Protein AF-A0A094AY75-F1 (afdb_monomer_lite)

Radius of gyration: 15.73 Å; chains: 1; bounding box: 41×26×45 Å

Foldseek 3Di:
DVVVLVVQLPDPPDQQQDADPQQAGPLLVCLLVLVLVSNLSQLVDPNHQQQGAGNQQDGSLLSNLLNLSLSSNVSSLVDPNDQQCGAGPQRDGSLLNNLLNLSLNSNVSSLPDPNDDQQDAGNVRDGSLNSNVVNVNVSSNVVSVVSVVVPD

Sequence (152 aa):
HEAVVKLLVERDDVASDSKDHDGRTPLSWATASGHEAVVKLLVERDDVVADSKCVFSRTPLSWAASGGHEAVVKLLVERDDVAADSKGVFGRKPLSRAAEEGHEAVVKLLVERDDVVADSKDDDGRTPLLWATASGHEAVVKLLVERDGQTL

Structure (mmCIF, N/CA/C/O backbone):
data_AF-A0A094AY75-F1
#
_entry.id   AF-A0A094AY75-F1
#
loop_
_atom_site.group_PDB
_atom_site.id
_atom_site.type_symbol
_atom_site.label_atom_id
_atom_site.label_alt_id
_atom_site.label_comp_id
_atom_site.label_asym_id
_atom_site.label_entity_id
_atom_site.label_seq_id
_atom_site.pdbx_PDB_ins_code
_atom_site.Cartn_x
_atom_site.Cartn_y
_atom_site.Cartn_z
_atom_site.occupancy
_atom_site.B_iso_or_equiv
_atom_site.auth_seq_id
_atom_site.auth_comp_id
_atom_site.auth_asym_id
_atom_site.auth_atom_id
_atom_site.pdbx_PDB_model_num
ATOM 1 N N . HIS A 1 1 ? 17.080 7.636 -11.922 1.00 59.56 1 HIS A N 1
ATOM 2 C CA . HIS A 1 1 ? 16.960 8.707 -12.934 1.00 59.56 1 HIS A CA 1
ATOM 3 C C . HIS A 1 1 ? 15.686 8.452 -13.731 1.00 59.56 1 HIS A C 1
ATOM 5 O O . HIS A 1 1 ? 15.645 7.491 -14.487 1.00 59.56 1 HIS A O 1
ATOM 11 N N . GLU A 1 2 ? 14.640 9.249 -13.517 1.00 69.94 2 GLU A N 1
ATOM 12 C CA . GLU A 1 2 ? 13.285 9.032 -14.063 1.00 69.94 2 GLU A CA 1
ATOM 13 C C . GLU A 1 2 ? 13.256 8.859 -15.592 1.00 69.94 2 GLU A C 1
ATOM 15 O O . GLU A 1 2 ? 12.635 7.932 -16.100 1.00 69.94 2 GLU A O 1
ATOM 20 N N . ALA A 1 3 ? 14.035 9.670 -16.317 1.00 73.62 3 ALA A N 1
ATOM 21 C CA . ALA A 1 3 ? 14.138 9.604 -17.776 1.00 73.62 3 ALA A CA 1
ATOM 22 C C . ALA A 1 3 ? 14.609 8.236 -18.309 1.00 73.62 3 ALA A C 1
ATOM 24 O O . ALA A 1 3 ? 14.148 7.794 -19.355 1.00 73.62 3 ALA A O 1
ATOM 25 N N . VAL A 1 4 ? 15.501 7.549 -17.586 1.00 72.75 4 VAL A N 1
ATOM 26 C CA . VAL A 1 4 ? 15.990 6.218 -17.985 1.00 72.75 4 VAL A CA 1
ATOM 27 C C . VAL A 1 4 ? 14.920 5.160 -17.738 1.00 72.75 4 VAL A C 1
ATOM 29 O O . VAL A 1 4 ? 14.741 4.268 -18.558 1.00 72.75 4 VAL A O 1
ATOM 32 N N . VAL A 1 5 ? 14.182 5.277 -16.630 1.00 72.50 5 VAL A N 1
ATOM 33 C CA . VAL A 1 5 ? 13.103 4.339 -16.301 1.00 72.50 5 VAL A CA 1
ATOM 34 C C . VAL A 1 5 ? 11.965 4.465 -17.306 1.00 72.50 5 VAL A C 1
ATOM 36 O O . VAL A 1 5 ? 11.503 3.449 -17.805 1.00 72.50 5 VAL A O 1
ATOM 39 N N . LYS A 1 6 ? 11.583 5.689 -17.685 1.00 71.44 6 LYS A N 1
ATOM 40 C CA . LYS A 1 6 ? 10.573 5.917 -18.724 1.00 71.44 6 LYS A CA 1
ATOM 41 C C . LYS A 1 6 ? 10.954 5.253 -20.053 1.00 71.44 6 LYS A C 1
ATOM 43 O O . LYS A 1 6 ? 10.160 4.511 -20.613 1.00 71.44 6 LYS A O 1
ATOM 48 N N . LEU A 1 7 ? 12.203 5.431 -20.487 1.00 70.75 7 LEU A N 1
ATOM 49 C CA . LEU A 1 7 ? 12.715 4.855 -21.737 1.00 70.75 7 LEU A CA 1
ATOM 50 C C . LEU A 1 7 ? 12.748 3.314 -21.710 1.00 70.75 7 LEU A C 1
ATOM 52 O O . LEU A 1 7 ? 12.563 2.676 -22.741 1.00 70.75 7 LEU A O 1
ATOM 56 N N . LEU A 1 8 ? 12.980 2.706 -20.542 1.00 70.94 8 LEU A N 1
ATOM 57 C CA . LEU A 1 8 ? 12.989 1.248 -20.383 1.00 70.94 8 LEU A CA 1
ATOM 58 C C . LEU A 1 8 ? 11.582 0.652 -20.247 1.00 70.94 8 LEU A C 1
ATOM 60 O O . LEU A 1 8 ? 11.335 -0.418 -20.789 1.00 70.94 8 LEU A O 1
ATOM 64 N N . VAL A 1 9 ? 10.672 1.329 -19.541 1.00 70.38 9 VAL A N 1
ATOM 65 C CA . VAL A 1 9 ? 9.302 0.846 -19.288 1.00 70.38 9 VAL A CA 1
ATOM 66 C C . VAL A 1 9 ? 8.412 0.957 -20.532 1.00 70.38 9 VAL A C 1
ATOM 68 O O . VAL A 1 9 ? 7.481 0.172 -20.680 1.00 70.38 9 VAL A O 1
ATOM 71 N N . GLU A 1 10 ? 8.721 1.864 -21.461 1.00 72.31 10 GLU A N 1
ATOM 72 C CA . GLU A 1 10 ? 8.027 1.989 -22.755 1.00 72.31 10 GLU A CA 1
ATOM 73 C C . GLU A 1 10 ? 8.405 0.892 -23.771 1.00 72.31 10 GLU A C 1
ATOM 75 O O . GLU A 1 10 ? 7.859 0.860 -24.872 1.00 72.31 10 GLU A O 1
ATOM 80 N N . ARG A 1 11 ? 9.339 -0.009 -23.441 1.00 75.19 11 ARG A N 1
ATOM 81 C CA . ARG A 1 11 ? 9.683 -1.133 -24.316 1.00 75.19 11 ARG A CA 1
ATOM 82 C C . ARG A 1 11 ? 8.881 -2.381 -23.946 1.00 75.19 11 ARG A C 1
ATOM 84 O O . ARG A 1 11 ? 8.873 -2.808 -22.791 1.00 75.19 11 ARG A O 1
ATOM 91 N N . ASP A 1 12 ? 8.288 -3.020 -24.948 1.00 68.00 12 ASP A N 1
ATOM 92 C CA . ASP A 1 12 ? 7.521 -4.262 -24.767 1.00 68.00 12 ASP A CA 1
ATOM 93 C C . ASP A 1 12 ? 8.409 -5.490 -24.489 1.00 68.00 12 ASP A C 1
ATOM 95 O O . ASP A 1 12 ? 7.920 -6.517 -24.027 1.00 68.00 12 ASP A O 1
ATOM 99 N N . ASP A 1 13 ? 9.721 -5.407 -24.745 1.00 73.94 13 ASP A N 1
ATOM 100 C CA . ASP A 1 13 ? 10.670 -6.509 -24.529 1.00 73.94 13 ASP A CA 1
ATOM 101 C C . ASP A 1 13 ? 11.238 -6.580 -23.100 1.00 73.94 13 ASP A C 1
ATOM 103 O O . ASP A 1 13 ? 12.009 -7.488 -22.781 1.00 73.94 13 ASP A O 1
ATOM 107 N N . VAL A 1 14 ? 10.863 -5.641 -22.226 1.00 76.25 14 VAL A N 1
ATOM 108 C CA . VAL A 1 14 ? 11.328 -5.585 -20.837 1.00 76.25 14 VAL A CA 1
ATOM 109 C C . VAL A 1 14 ? 10.311 -6.247 -19.913 1.00 76.25 14 VAL A C 1
ATOM 111 O O . VAL A 1 14 ? 9.165 -5.818 -19.828 1.00 76.25 14 VAL A O 1
ATOM 114 N N . ALA A 1 15 ? 10.757 -7.255 -19.158 1.00 78.69 15 ALA A N 1
ATOM 115 C CA . ALA A 1 15 ? 9.964 -7.874 -18.098 1.00 78.69 15 ALA A CA 1
ATOM 116 C C . ALA A 1 15 ? 9.842 -6.928 -16.887 1.00 78.69 15 ALA A C 1
ATOM 118 O O . ALA A 1 15 ? 10.693 -6.936 -15.987 1.00 78.69 15 ALA A O 1
ATOM 119 N N . SER A 1 16 ? 8.786 -6.112 -16.859 1.00 82.19 16 SER A N 1
ATOM 120 C CA . SER A 1 16 ? 8.553 -5.060 -15.854 1.00 82.19 16 SER A CA 1
ATOM 121 C C . SER A 1 16 ? 8.156 -5.562 -14.468 1.00 82.19 16 SER A C 1
ATOM 123 O O . SER A 1 16 ? 8.168 -4.769 -13.529 1.00 82.19 16 SER A O 1
ATOM 125 N N . ASP A 1 17 ? 7.876 -6.859 -14.310 1.00 87.19 17 ASP A N 1
ATOM 126 C CA . ASP A 1 17 ? 7.576 -7.480 -13.009 1.00 87.19 17 ASP A CA 1
ATOM 127 C C . ASP A 1 17 ? 8.708 -8.379 -12.474 1.00 87.19 17 ASP A C 1
ATOM 129 O O . ASP A 1 17 ? 8.529 -9.184 -11.557 1.00 87.19 17 ASP A O 1
ATOM 133 N N . SER A 1 18 ? 9.913 -8.240 -13.035 1.00 89.56 18 SER A N 1
ATOM 134 C CA . SER A 1 18 ? 11.096 -8.966 -12.562 1.00 89.56 18 SER A CA 1
ATOM 135 C C . SER A 1 18 ? 11.372 -8.677 -11.085 1.00 89.56 18 SER A C 1
ATOM 137 O O . SER A 1 18 ? 11.368 -7.526 -10.652 1.00 89.56 18 SER A O 1
ATOM 139 N N . LYS A 1 19 ? 11.657 -9.722 -10.307 1.00 93.00 19 LYS A N 1
ATOM 140 C CA . LYS A 1 19 ? 11.918 -9.605 -8.870 1.00 93.00 19 LYS A CA 1
ATOM 141 C C . LYS A 1 19 ? 13.410 -9.572 -8.566 1.00 93.00 19 LYS A C 1
ATOM 143 O O . LYS A 1 19 ? 14.178 -10.336 -9.147 1.00 93.00 19 LYS A O 1
ATOM 148 N N . ASP A 1 20 ? 13.807 -8.720 -7.625 1.00 92.38 20 ASP A N 1
ATOM 149 C CA . ASP A 1 20 ? 15.135 -8.792 -7.013 1.00 92.38 20 ASP A CA 1
ATOM 150 C C . ASP A 1 20 ? 15.235 -9.936 -5.979 1.00 92.38 20 ASP A C 1
ATOM 152 O O . ASP A 1 20 ? 14.305 -10.726 -5.794 1.00 92.38 20 ASP A O 1
ATOM 156 N N . HIS A 1 21 ? 16.381 -10.044 -5.299 1.00 93.19 21 HIS A N 1
ATOM 157 C CA . HIS A 1 21 ? 16.632 -11.082 -4.289 1.00 93.19 21 HIS A CA 1
ATOM 158 C C . HIS A 1 21 ? 15.705 -10.994 -3.064 1.00 93.19 21 HIS A C 1
ATOM 160 O O . HIS A 1 21 ? 15.487 -12.002 -2.397 1.00 93.19 21 HIS A O 1
ATOM 166 N N . ASP A 1 22 ? 15.135 -9.817 -2.798 1.00 92.56 22 ASP A N 1
ATOM 167 C CA . ASP A 1 22 ? 14.142 -9.587 -1.748 1.00 92.56 22 ASP A CA 1
ATOM 168 C C . ASP A 1 22 ? 12.708 -9.806 -2.262 1.00 92.56 22 ASP A C 1
ATOM 170 O O . ASP A 1 22 ? 11.733 -9.564 -1.543 1.00 92.56 22 ASP A O 1
ATOM 174 N N . GLY A 1 23 ? 12.537 -10.239 -3.511 1.00 93.56 23 GLY A N 1
ATOM 175 C CA . GLY A 1 23 ? 11.228 -10.401 -4.128 1.00 93.56 23 GLY A CA 1
ATOM 176 C C . GLY A 1 23 ? 10.551 -9.077 -4.493 1.00 93.56 23 GLY A C 1
ATOM 177 O O . GLY A 1 23 ? 9.342 -9.078 -4.724 1.00 93.56 23 GLY A O 1
ATOM 178 N N . ARG A 1 24 ? 11.271 -7.946 -4.501 1.00 94.44 24 ARG A N 1
ATOM 179 C CA . ARG A 1 24 ? 10.709 -6.633 -4.846 1.00 94.44 24 ARG A CA 1
ATOM 180 C C . ARG A 1 24 ? 10.692 -6.449 -6.355 1.00 94.44 24 ARG A C 1
ATOM 182 O O . ARG A 1 24 ? 11.655 -6.776 -7.043 1.00 94.44 24 ARG A O 1
ATOM 189 N N . THR A 1 25 ? 9.604 -5.874 -6.842 1.00 95.00 25 THR A N 1
ATOM 190 C CA . THR A 1 25 ? 9.409 -5.522 -8.252 1.00 95.00 25 THR A CA 1
ATOM 191 C C . THR A 1 25 ? 9.825 -4.068 -8.511 1.00 95.00 25 THR A C 1
ATOM 193 O O . THR A 1 25 ? 9.929 -3.283 -7.558 1.00 95.00 25 THR A O 1
ATOM 196 N N . PRO A 1 26 ? 10.014 -3.645 -9.775 1.00 94.31 26 PRO A N 1
ATOM 197 C CA . PRO A 1 26 ? 10.177 -2.235 -10.123 1.00 94.31 26 PRO A CA 1
ATOM 198 C C . PRO A 1 26 ? 9.071 -1.349 -9.537 1.00 94.31 26 PRO A C 1
ATOM 200 O O . PRO A 1 26 ? 9.366 -0.278 -9.006 1.00 94.31 26 PRO A O 1
ATOM 203 N N . LEU A 1 27 ? 7.821 -1.829 -9.530 1.00 95.81 27 LEU A N 1
ATOM 204 C CA . LEU A 1 27 ? 6.700 -1.127 -8.904 1.00 95.81 27 LEU A CA 1
ATOM 205 C C . LEU A 1 27 ? 6.883 -0.994 -7.384 1.00 95.81 27 LEU A C 1
ATOM 207 O O . LEU A 1 27 ? 6.661 0.080 -6.830 1.00 95.81 27 LEU A O 1
ATOM 211 N N . SER A 1 28 ? 7.355 -2.038 -6.697 1.00 95.12 28 SER A N 1
ATOM 212 C CA . SER A 1 28 ? 7.662 -1.969 -5.257 1.00 95.12 28 SER A CA 1
ATOM 213 C C . SER A 1 28 ? 8.710 -0.894 -4.939 1.00 95.12 28 SER A C 1
ATOM 215 O O . SER A 1 28 ? 8.586 -0.174 -3.951 1.00 95.12 28 SER A O 1
ATOM 217 N N . TRP A 1 29 ? 9.734 -0.756 -5.785 1.00 94.75 29 TRP A N 1
ATOM 218 C CA . TRP A 1 29 ? 10.755 0.281 -5.627 1.00 94.75 29 TRP A CA 1
ATOM 219 C C . TRP A 1 29 ? 10.213 1.680 -5.930 1.00 94.75 29 TRP A C 1
ATOM 221 O O . TRP A 1 29 ? 10.412 2.599 -5.137 1.00 94.75 29 TRP A O 1
ATOM 231 N N . ALA A 1 30 ? 9.486 1.840 -7.038 1.00 95.25 30 ALA A N 1
ATOM 232 C CA . ALA A 1 30 ? 8.913 3.124 -7.435 1.00 95.25 30 ALA A CA 1
ATOM 233 C C . ALA A 1 30 ? 7.922 3.661 -6.393 1.00 95.25 30 ALA A C 1
ATOM 235 O O . ALA A 1 30 ? 7.951 4.847 -6.065 1.00 95.25 30 ALA A O 1
ATOM 236 N N . THR A 1 31 ? 7.091 2.780 -5.831 1.00 96.38 31 THR A N 1
ATOM 237 C CA . THR A 1 31 ? 6.112 3.132 -4.794 1.00 96.38 31 THR A CA 1
ATOM 238 C C . THR A 1 31 ? 6.771 3.487 -3.467 1.00 96.38 31 THR A C 1
ATOM 240 O O . THR A 1 31 ? 6.390 4.484 -2.864 1.00 96.38 31 THR A O 1
ATOM 243 N N . ALA A 1 32 ? 7.804 2.755 -3.036 1.00 95.00 32 ALA A N 1
ATOM 244 C CA . ALA A 1 32 ? 8.567 3.101 -1.834 1.00 95.00 32 ALA A CA 1
ATOM 245 C C . ALA A 1 32 ? 9.255 4.474 -1.942 1.00 95.00 32 ALA A C 1
ATOM 247 O O . ALA A 1 32 ? 9.327 5.212 -0.958 1.00 95.00 32 ALA A O 1
ATOM 248 N N . SER A 1 33 ? 9.732 4.831 -3.136 1.00 94.56 33 SER A N 1
ATOM 249 C CA . SER A 1 33 ? 10.388 6.116 -3.409 1.00 94.56 33 SER A CA 1
ATOM 250 C C . SER A 1 33 ? 9.434 7.253 -3.799 1.00 94.56 33 SER A C 1
ATOM 252 O O . SER A 1 33 ? 9.905 8.368 -4.011 1.00 94.56 33 SER A O 1
ATOM 254 N N . GLY A 1 34 ? 8.126 7.001 -3.917 1.00 94.81 34 GLY A N 1
ATOM 255 C CA . GLY A 1 34 ? 7.148 8.025 -4.304 1.00 94.81 34 GLY A CA 1
ATOM 256 C C . GLY A 1 34 ? 7.290 8.517 -5.748 1.00 94.81 34 GLY A C 1
ATOM 257 O O . GLY A 1 34 ? 6.927 9.648 -6.059 1.00 94.81 34 GLY A O 1
ATOM 258 N N . HIS A 1 35 ? 7.861 7.710 -6.645 1.00 95.06 35 HIS A N 1
ATOM 259 C CA . HIS A 1 35 ? 8.088 8.088 -8.042 1.00 95.06 35 HIS A CA 1
ATOM 260 C C . HIS A 1 35 ? 6.804 7.971 -8.869 1.00 95.06 35 HIS A C 1
ATOM 262 O O . HIS A 1 35 ? 6.655 7.050 -9.668 1.00 95.06 35 HIS A O 1
ATOM 268 N N . GLU A 1 36 ? 5.887 8.920 -8.681 1.00 95.38 36 GLU A N 1
ATOM 269 C CA . GLU A 1 36 ? 4.548 8.944 -9.284 1.00 95.38 36 GLU A CA 1
ATOM 270 C C . GLU A 1 36 ? 4.546 8.656 -10.791 1.00 95.38 36 GLU A C 1
ATOM 272 O O . GLU A 1 36 ? 3.842 7.755 -11.236 1.00 95.38 36 GLU A O 1
ATOM 277 N N . ALA A 1 37 ? 5.374 9.352 -11.576 1.00 92.88 37 ALA A N 1
ATOM 278 C CA . ALA A 1 37 ? 5.418 9.164 -13.027 1.00 92.88 37 ALA A CA 1
ATOM 279 C C . ALA A 1 37 ? 5.830 7.737 -13.431 1.00 92.88 37 ALA A C 1
ATOM 281 O O . ALA A 1 37 ? 5.297 7.182 -14.389 1.00 92.88 37 ALA A O 1
ATOM 282 N N . VAL A 1 38 ? 6.753 7.124 -12.685 1.00 93.06 38 VAL A N 1
ATOM 283 C CA . VAL A 1 38 ? 7.178 5.736 -12.916 1.00 93.06 38 VAL A CA 1
ATOM 284 C C . VAL A 1 38 ? 6.084 4.762 -12.495 1.00 93.06 38 VAL A C 1
ATOM 286 O O . VAL A 1 38 ? 5.817 3.807 -13.218 1.00 93.06 38 VAL A O 1
ATOM 289 N N . VAL A 1 39 ? 5.441 5.004 -11.349 1.00 95.19 39 VAL A N 1
ATOM 290 C CA . VAL A 1 39 ? 4.310 4.193 -10.886 1.00 95.19 39 VAL A CA 1
ATOM 291 C C . VAL A 1 39 ? 3.211 4.208 -11.934 1.00 95.19 39 VAL A C 1
ATOM 293 O O . VAL A 1 39 ? 2.778 3.135 -12.331 1.00 95.19 39 VAL A O 1
ATOM 296 N N . LYS A 1 40 ? 2.830 5.391 -12.431 1.00 94.31 40 LYS A N 1
ATOM 297 C CA . LYS A 1 40 ? 1.800 5.552 -13.458 1.00 94.31 40 LYS A CA 1
ATOM 298 C C . LYS A 1 40 ? 2.087 4.702 -14.698 1.00 94.31 40 LYS A C 1
ATOM 300 O O . LYS A 1 40 ? 1.227 3.945 -15.124 1.00 94.31 40 LYS A O 1
ATOM 305 N N . LEU A 1 41 ? 3.314 4.759 -15.216 1.00 91.81 41 LEU A N 1
ATOM 306 C CA . LEU A 1 41 ? 3.714 3.951 -16.372 1.00 91.81 41 LEU A CA 1
ATOM 307 C C . LEU A 1 41 ? 3.660 2.444 -16.093 1.00 91.81 41 LEU A C 1
ATOM 309 O O . LEU A 1 41 ? 3.297 1.672 -16.971 1.00 91.81 41 LEU A O 1
ATOM 313 N N . LEU A 1 42 ? 4.036 2.010 -14.888 1.00 92.75 42 LEU A N 1
ATOM 314 C CA . LEU A 1 42 ? 4.033 0.591 -14.528 1.00 92.75 42 LEU A CA 1
ATOM 315 C C . LEU A 1 42 ? 2.618 0.052 -14.298 1.00 92.75 42 LEU A C 1
ATOM 317 O O . LEU A 1 42 ? 2.334 -1.069 -14.699 1.00 92.75 42 LEU A O 1
ATOM 321 N N . VAL A 1 43 ? 1.726 0.826 -13.674 1.00 93.12 43 VAL A N 1
ATOM 322 C CA . VAL A 1 43 ? 0.343 0.390 -13.420 1.00 93.12 43 VAL A CA 1
ATOM 323 C C . VAL A 1 43 ? -0.537 0.411 -14.670 1.00 93.12 43 VAL A C 1
ATOM 325 O O . VAL A 1 43 ? -1.612 -0.169 -14.653 1.00 93.12 43 VAL A O 1
ATOM 328 N N . GLU A 1 44 ? -0.117 1.055 -15.755 1.00 90.56 44 GLU A N 1
ATOM 329 C CA . GLU A 1 44 ? -0.831 1.006 -17.040 1.00 90.56 44 GLU A CA 1
ATOM 330 C C . GLU A 1 44 ? -0.486 -0.253 -17.860 1.00 90.56 44 GLU A C 1
ATOM 332 O O . GLU A 1 44 ? -1.092 -0.489 -18.903 1.00 90.56 44 GLU A O 1
ATOM 337 N N . ARG A 1 45 ? 0.468 -1.079 -17.403 1.00 88.69 45 ARG A N 1
ATOM 338 C CA . ARG A 1 45 ? 0.890 -2.299 -18.100 1.00 88.69 45 ARG A CA 1
ATOM 339 C C . ARG A 1 45 ? 0.149 -3.541 -17.607 1.00 88.69 45 ARG A C 1
ATOM 341 O O . ARG A 1 45 ? 0.011 -3.757 -16.404 1.00 88.69 45 ARG A O 1
ATOM 348 N N . ASP A 1 46 ? -0.223 -4.404 -18.548 1.00 87.69 46 ASP A N 1
ATOM 349 C CA . ASP A 1 46 ? -0.946 -5.655 -18.275 1.00 87.69 46 ASP A CA 1
ATOM 350 C C . ASP A 1 46 ? -0.072 -6.742 -17.625 1.00 87.69 46 ASP A C 1
ATOM 352 O O . ASP A 1 46 ? -0.583 -7.645 -16.965 1.00 87.69 46 ASP A O 1
ATOM 356 N N . ASP A 1 47 ? 1.250 -6.683 -17.810 1.00 88.50 47 ASP A N 1
ATOM 357 C CA . ASP A 1 47 ? 2.197 -7.671 -17.283 1.00 88.50 47 ASP A CA 1
ATOM 358 C C . ASP A 1 47 ? 2.677 -7.365 -15.853 1.00 88.50 47 ASP A C 1
ATOM 360 O O . ASP A 1 47 ? 3.450 -8.137 -15.282 1.00 88.50 47 ASP A O 1
ATOM 364 N N . VAL A 1 48 ? 2.232 -6.249 -15.266 1.00 92.19 48 VAL A N 1
ATOM 365 C CA . VAL A 1 48 ? 2.610 -5.817 -13.917 1.00 92.19 48 VAL A CA 1
ATOM 366 C C . VAL A 1 48 ? 1.584 -6.288 -12.894 1.00 92.19 48 VAL A C 1
ATOM 368 O O . VAL A 1 48 ? 0.416 -5.902 -12.924 1.00 92.19 48 VAL A O 1
ATOM 371 N N . VAL A 1 49 ? 2.050 -7.062 -11.913 1.00 94.31 49 VAL A N 1
ATOM 372 C CA . VAL A 1 49 ? 1.238 -7.479 -10.768 1.00 94.31 49 VAL A CA 1
ATOM 373 C C . VAL A 1 49 ? 1.317 -6.407 -9.683 1.00 94.31 49 VAL A C 1
ATOM 375 O O . VAL A 1 49 ? 2.293 -6.324 -8.928 1.00 94.31 49 VAL A O 1
ATOM 378 N N . ALA A 1 50 ? 0.271 -5.585 -9.577 1.00 94.00 50 ALA A N 1
ATOM 379 C CA . ALA A 1 50 ? 0.263 -4.421 -8.689 1.00 94.00 50 ALA A CA 1
ATOM 380 C C . ALA A 1 50 ? 0.377 -4.762 -7.194 1.00 94.00 50 ALA A C 1
ATOM 382 O O . ALA A 1 50 ? 0.838 -3.941 -6.401 1.00 94.00 50 ALA A O 1
ATOM 383 N N . ASP A 1 51 ? 0.032 -5.995 -6.825 1.00 93.75 51 ASP A N 1
ATOM 384 C CA . ASP A 1 51 ? -0.000 -6.471 -5.443 1.00 93.75 51 ASP A CA 1
ATOM 385 C C . ASP A 1 51 ? 1.128 -7.453 -5.088 1.00 93.75 51 ASP A C 1
ATOM 387 O O . ASP A 1 51 ? 1.093 -8.164 -4.077 1.00 93.75 51 ASP A O 1
ATOM 391 N N . SER A 1 52 ? 2.169 -7.489 -5.922 1.00 93.94 52 SER A N 1
ATOM 392 C CA . SER A 1 52 ? 3.315 -8.376 -5.747 1.00 93.94 52 SER A CA 1
ATOM 393 C C . SER A 1 52 ? 3.991 -8.166 -4.388 1.00 93.94 52 SER A C 1
ATOM 395 O O . SER A 1 52 ? 4.457 -7.076 -4.050 1.00 93.94 52 SER A O 1
ATOM 397 N N . LYS A 1 53 ? 4.051 -9.232 -3.584 1.00 93.94 53 LYS A N 1
ATOM 398 C CA . LYS A 1 53 ? 4.678 -9.208 -2.259 1.00 93.94 53 LYS A CA 1
ATOM 399 C C . LYS A 1 53 ? 6.172 -9.496 -2.336 1.00 93.94 53 LYS A C 1
ATOM 401 O O . LYS A 1 53 ? 6.595 -10.450 -2.994 1.00 93.94 53 LYS A O 1
ATOM 406 N N . CYS A 1 54 ? 6.944 -8.723 -1.575 1.00 92.44 54 CYS A N 1
ATOM 407 C CA . CYS A 1 54 ? 8.339 -9.035 -1.269 1.00 92.44 54 CYS A CA 1
ATOM 408 C C . CYS A 1 54 ? 8.452 -10.052 -0.115 1.00 92.44 54 CYS A C 1
ATOM 410 O O . CYS A 1 54 ? 7.447 -10.431 0.492 1.00 92.44 54 CYS A O 1
ATOM 412 N N . VAL A 1 55 ? 9.672 -10.458 0.249 1.00 91.06 55 VAL A N 1
ATOM 413 C CA . VAL A 1 55 ? 9.935 -11.401 1.362 1.00 91.06 55 VAL A CA 1
ATOM 414 C C . VAL A 1 55 ? 9.377 -10.931 2.713 1.00 91.06 55 VAL A C 1
ATOM 416 O O . VAL A 1 55 ? 9.058 -11.742 3.576 1.00 91.06 55 VAL A O 1
ATOM 419 N N . PHE A 1 56 ? 9.167 -9.623 2.882 1.00 89.19 56 PHE A N 1
ATOM 420 C CA . PHE A 1 56 ? 8.517 -9.030 4.057 1.00 89.19 56 PHE A CA 1
ATOM 421 C C . PHE A 1 56 ? 6.983 -8.993 3.946 1.00 89.19 56 PHE A C 1
ATOM 423 O O . PHE A 1 56 ? 6.316 -8.240 4.657 1.00 89.19 56 PHE A O 1
ATOM 430 N N . SER A 1 57 ? 6.398 -9.737 3.006 1.00 93.06 57 SER A N 1
ATOM 431 C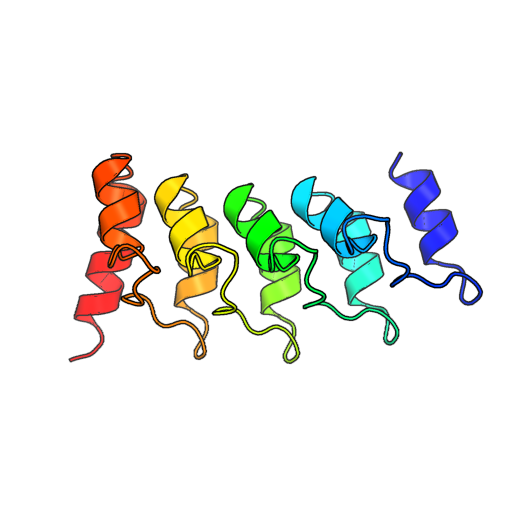 CA . SER A 1 57 ? 4.961 -9.729 2.708 1.00 93.06 57 SER A CA 1
ATOM 432 C C . SER A 1 57 ? 4.376 -8.332 2.433 1.00 93.06 57 SER A C 1
ATOM 434 O O . SER A 1 57 ? 3.161 -8.155 2.481 1.00 93.06 57 SER A O 1
ATOM 436 N N . ARG A 1 58 ? 5.215 -7.321 2.158 1.00 93.75 58 ARG A N 1
ATOM 437 C CA . ARG A 1 58 ? 4.776 -5.949 1.876 1.00 93.75 58 ARG A CA 1
ATOM 438 C C . ARG A 1 58 ? 4.398 -5.838 0.404 1.00 93.75 58 ARG A C 1
ATOM 440 O O . ARG A 1 58 ? 5.182 -6.246 -0.451 1.00 93.75 58 ARG A O 1
ATOM 447 N N . THR A 1 59 ? 3.233 -5.254 0.147 1.00 97.00 59 THR A N 1
ATOM 448 C CA . THR A 1 59 ? 2.775 -4.855 -1.190 1.00 97.00 59 THR A CA 1
ATOM 449 C C . THR A 1 59 ? 3.280 -3.450 -1.541 1.00 97.00 59 THR A C 1
ATOM 451 O O . THR A 1 59 ? 3.655 -2.692 -0.634 1.00 97.00 59 THR A O 1
ATOM 454 N N . PRO A 1 60 ? 3.262 -3.054 -2.825 1.00 97.50 60 PRO A N 1
ATOM 455 C CA . PRO A 1 60 ? 3.552 -1.683 -3.246 1.00 97.50 60 PRO A CA 1
ATOM 456 C C . PRO A 1 60 ? 2.666 -0.644 -2.540 1.00 97.50 60 PRO A C 1
ATOM 458 O O . PRO A 1 60 ? 3.170 0.373 -2.064 1.00 97.50 60 PRO A O 1
ATOM 461 N N . LEU A 1 61 ? 1.377 -0.945 -2.332 1.00 98.12 61 LEU A N 1
ATOM 462 C CA . LEU A 1 61 ? 0.475 -0.077 -1.567 1.00 98.12 61 LEU A CA 1
ATOM 463 C C . LEU A 1 61 ? 0.920 0.086 -0.105 1.00 98.12 61 LEU A C 1
ATOM 465 O O . LEU A 1 61 ? 0.886 1.188 0.433 1.00 98.12 61 LEU A O 1
ATOM 469 N N . SER A 1 62 ? 1.413 -0.980 0.536 1.00 97.62 62 SER A N 1
ATOM 470 C CA . SER A 1 62 ? 1.968 -0.902 1.896 1.00 97.62 62 SER A CA 1
ATOM 471 C C . SER A 1 62 ? 3.206 0.000 1.979 1.00 97.62 62 SER A C 1
ATOM 473 O O . SER A 1 62 ? 3.437 0.633 3.013 1.00 97.62 62 SER A O 1
ATOM 475 N N . TRP A 1 63 ? 4.023 0.056 0.922 1.00 97.56 63 TRP A N 1
ATOM 476 C CA . TRP A 1 63 ? 5.168 0.965 0.845 1.00 97.56 63 TRP A CA 1
ATOM 477 C C . TRP A 1 63 ? 4.730 2.411 0.632 1.00 97.56 63 TRP A C 1
ATOM 479 O O . TRP A 1 63 ? 5.163 3.280 1.388 1.00 97.56 63 TRP A O 1
ATOM 489 N N . ALA A 1 64 ? 3.831 2.648 -0.325 1.00 98.31 64 ALA A N 1
ATOM 490 C CA . ALA A 1 64 ? 3.275 3.968 -0.602 1.00 98.31 64 ALA A CA 1
ATOM 491 C C . ALA A 1 64 ? 2.582 4.565 0.632 1.00 98.31 64 ALA A C 1
ATOM 493 O O . ALA A 1 64 ? 2.826 5.719 0.983 1.00 98.31 64 ALA A O 1
ATOM 494 N N . ALA A 1 65 ? 1.801 3.746 1.342 1.00 98.44 65 ALA A N 1
ATOM 495 C CA . ALA A 1 65 ? 1.096 4.160 2.546 1.00 98.44 65 ALA A CA 1
ATOM 496 C C . ALA A 1 65 ? 2.041 4.497 3.707 1.00 98.44 65 ALA A C 1
ATOM 498 O O . ALA A 1 65 ? 1.811 5.463 4.424 1.00 98.44 65 ALA A O 1
ATOM 499 N N . SER A 1 66 ? 3.132 3.739 3.868 1.00 97.69 66 SER A N 1
ATOM 500 C CA . SER A 1 66 ? 4.174 4.039 4.863 1.00 97.69 66 SER A CA 1
ATOM 501 C C . SER A 1 66 ? 4.904 5.348 4.567 1.00 97.69 66 SER A C 1
ATOM 503 O O . SER A 1 66 ? 5.308 6.046 5.488 1.00 97.69 66 SER A O 1
ATOM 505 N N . GLY A 1 67 ? 5.126 5.643 3.283 1.00 97.44 67 GLY A N 1
ATOM 506 C CA . GLY A 1 67 ? 5.863 6.823 2.836 1.00 97.44 67 GLY A CA 1
ATOM 507 C C . GLY A 1 67 ? 5.018 8.089 2.710 1.00 97.44 67 GLY A C 1
ATOM 508 O O . GLY A 1 67 ? 5.583 9.143 2.445 1.00 97.44 67 GLY A O 1
ATOM 509 N N . GLY A 1 68 ? 3.694 7.999 2.875 1.00 98.19 68 GLY A N 1
ATOM 510 C CA . GLY A 1 68 ? 2.794 9.145 2.713 1.00 98.19 68 GLY A CA 1
ATOM 511 C C . GLY A 1 68 ? 2.623 9.594 1.262 1.00 98.19 68 GLY A C 1
ATOM 512 O O . GLY A 1 68 ? 2.246 10.734 1.007 1.00 98.19 68 GLY A O 1
ATOM 513 N N . HIS A 1 69 ? 2.910 8.717 0.295 1.00 98.50 69 HIS A N 1
ATOM 514 C CA . HIS A 1 69 ? 2.920 9.059 -1.128 1.00 98.50 69 HIS A CA 1
ATOM 515 C C . HIS A 1 69 ? 1.495 9.095 -1.693 1.00 98.50 69 HIS A C 1
ATOM 517 O O . HIS A 1 69 ? 1.078 8.175 -2.390 1.00 98.50 69 HIS A O 1
ATOM 523 N N . GLU A 1 70 ? 0.741 10.150 -1.379 1.00 98.38 70 GLU A N 1
ATOM 524 C CA . GLU A 1 70 ? -0.691 10.299 -1.692 1.00 98.38 70 GLU A CA 1
ATOM 525 C C . GLU A 1 70 ? -1.036 9.982 -3.156 1.00 98.38 70 GLU A C 1
ATOM 527 O O . GLU A 1 70 ? -1.885 9.132 -3.416 1.00 98.38 70 GLU A O 1
ATOM 532 N N . ALA A 1 71 ? -0.345 10.601 -4.118 1.00 98.19 71 ALA A N 1
ATOM 533 C CA . ALA A 1 71 ? -0.617 10.387 -5.541 1.00 98.19 71 ALA A CA 1
ATOM 534 C C . ALA A 1 71 ? -0.354 8.937 -5.981 1.00 98.19 71 ALA A C 1
ATOM 536 O O . ALA A 1 71 ? -1.100 8.372 -6.777 1.00 98.19 71 ALA A O 1
ATOM 537 N N . VAL A 1 72 ? 0.674 8.300 -5.414 1.00 98.50 72 VAL A N 1
ATOM 538 C CA . VAL A 1 72 ? 0.981 6.886 -5.662 1.00 98.50 72 VAL A CA 1
ATOM 539 C C . VAL A 1 72 ? -0.081 5.979 -5.050 1.00 98.50 72 VAL A C 1
ATOM 541 O O . VAL A 1 72 ? -0.504 5.025 -5.697 1.00 98.50 72 VAL A O 1
ATOM 544 N N . VAL A 1 73 ? -0.518 6.265 -3.819 1.00 98.50 73 VAL A N 1
ATOM 545 C CA . VAL A 1 73 ? -1.613 5.529 -3.175 1.00 98.50 73 VAL A CA 1
ATOM 546 C C . VAL A 1 73 ? -2.852 5.613 -4.049 1.00 98.50 73 VAL A C 1
ATOM 548 O O . VAL A 1 73 ? -3.404 4.566 -4.361 1.00 98.50 73 VAL A O 1
ATOM 551 N N . LYS A 1 74 ? -3.213 6.815 -4.518 1.00 98.12 74 LYS A N 1
ATOM 552 C CA . LYS A 1 74 ? -4.352 7.043 -5.411 1.00 98.12 74 LYS A CA 1
ATOM 553 C C . LYS A 1 74 ? -4.304 6.160 -6.663 1.00 98.12 74 LYS A C 1
ATOM 555 O O . LYS A 1 74 ? -5.258 5.440 -6.926 1.00 98.12 74 LYS A O 1
ATOM 560 N N . LEU A 1 75 ? -3.170 6.138 -7.369 1.00 97.50 75 LEU A N 1
ATOM 561 C CA . LEU A 1 75 ? -2.985 5.290 -8.556 1.00 97.50 75 LEU A CA 1
ATOM 562 C C . LEU A 1 75 ? -3.169 3.792 -8.262 1.00 97.50 75 LEU A C 1
ATOM 564 O O . LEU A 1 75 ? -3.669 3.053 -9.103 1.00 97.50 75 LEU A O 1
ATOM 568 N N . LEU A 1 76 ? -2.746 3.325 -7.084 1.00 97.25 76 LEU A N 1
ATOM 569 C CA . LEU A 1 76 ? -2.865 1.917 -6.702 1.00 97.25 76 LEU A CA 1
ATOM 570 C C . LEU A 1 76 ? -4.281 1.557 -6.243 1.00 97.25 76 LEU A C 1
ATOM 572 O O . LEU A 1 76 ? -4.759 0.477 -6.570 1.00 97.25 76 LEU A O 1
ATOM 576 N N . VAL A 1 77 ? -4.955 2.438 -5.498 1.00 96.06 77 VAL A N 1
ATOM 577 C CA . VAL A 1 77 ? -6.325 2.193 -5.016 1.00 96.06 77 VAL A CA 1
ATOM 578 C C . VAL A 1 77 ? -7.381 2.306 -6.113 1.00 96.06 77 VAL A C 1
ATOM 580 O O . VAL A 1 77 ? -8.490 1.826 -5.915 1.00 96.06 77 VAL A O 1
ATOM 583 N N . GLU A 1 78 ? -7.060 2.897 -7.263 1.00 93.94 78 GLU A N 1
ATOM 584 C CA . GLU A 1 78 ? -7.927 2.900 -8.449 1.00 93.94 78 GLU A CA 1
ATOM 585 C C . GLU A 1 78 ? -7.902 1.560 -9.208 1.00 93.94 78 GLU A C 1
ATOM 587 O O . GLU A 1 78 ? -8.709 1.352 -10.111 1.00 93.94 78 GLU A O 1
ATOM 592 N N . ARG A 1 79 ? -7.003 0.634 -8.848 1.00 92.88 79 ARG A N 1
ATOM 593 C CA . ARG A 1 79 ? -6.957 -0.703 -9.443 1.00 92.88 79 ARG A CA 1
ATOM 594 C C . ARG A 1 79 ? -7.840 -1.698 -8.694 1.00 92.88 79 ARG A C 1
ATOM 596 O O . ARG A 1 79 ? -7.807 -1.789 -7.463 1.00 92.88 79 ARG A O 1
ATOM 603 N N . ASP A 1 80 ? -8.552 -2.512 -9.466 1.00 90.38 80 ASP A N 1
ATOM 604 C CA . ASP A 1 80 ? -9.427 -3.569 -8.948 1.00 90.38 80 ASP A CA 1
ATOM 605 C C . ASP A 1 80 ? -8.654 -4.804 -8.455 1.00 90.38 80 ASP A C 1
ATOM 607 O O . ASP A 1 80 ? -9.141 -5.547 -7.607 1.00 90.38 80 ASP A O 1
ATOM 611 N N . ASP A 1 81 ? -7.441 -5.037 -8.966 1.00 92.50 81 ASP A N 1
ATOM 612 C CA . ASP A 1 81 ? -6.596 -6.183 -8.603 1.00 92.50 81 ASP A CA 1
ATOM 613 C C . ASP A 1 81 ? -5.690 -5.925 -7.386 1.00 92.50 81 ASP A C 1
ATOM 615 O O . ASP A 1 81 ? -4.884 -6.783 -7.019 1.00 92.50 81 ASP A O 1
ATOM 619 N N . VAL A 1 82 ? -5.824 -4.755 -6.753 1.00 95.69 82 VAL A N 1
ATOM 620 C CA . VAL A 1 82 ? -5.111 -4.384 -5.527 1.00 95.69 82 VAL A CA 1
ATOM 621 C C . VAL A 1 82 ? -6.005 -4.640 -4.317 1.00 95.69 82 VAL A C 1
ATOM 623 O O . VAL A 1 82 ? -7.056 -4.021 -4.159 1.00 95.69 82 VAL A O 1
ATOM 626 N N . ALA A 1 83 ? -5.554 -5.521 -3.427 1.00 96.50 83 ALA A N 1
ATOM 627 C CA . ALA A 1 83 ? -6.149 -5.769 -2.124 1.00 96.50 83 ALA A CA 1
ATOM 628 C C . ALA A 1 83 ? -5.610 -4.751 -1.108 1.00 96.50 83 ALA A C 1
ATOM 630 O O . ALA A 1 83 ? -4.514 -4.898 -0.548 1.00 96.50 83 ALA A O 1
ATOM 631 N N . ALA A 1 84 ? -6.405 -3.720 -0.822 1.00 95.94 84 ALA A N 1
ATOM 632 C CA . ALA A 1 84 ? -5.976 -2.606 0.015 1.00 95.94 84 ALA A CA 1
ATOM 633 C C . ALA A 1 84 ? -5.736 -2.997 1.480 1.00 95.94 84 ALA A C 1
ATOM 635 O O . ALA A 1 84 ? -4.951 -2.363 2.188 1.00 95.94 84 ALA A O 1
ATOM 636 N N . ASP A 1 85 ? -6.339 -4.104 1.908 1.00 94.38 85 ASP A N 1
ATOM 637 C CA . ASP A 1 85 ? -6.266 -4.624 3.271 1.00 94.38 85 ASP A CA 1
ATOM 638 C C . ASP A 1 85 ? -5.255 -5.784 3.426 1.00 94.38 85 ASP A C 1
ATOM 640 O O . ASP A 1 85 ? -5.304 -6.595 4.364 1.00 94.38 85 ASP A O 1
ATOM 644 N N . SER A 1 86 ? -4.311 -5.880 2.484 1.00 94.94 86 SER A N 1
ATOM 645 C CA . SER A 1 86 ? -3.281 -6.916 2.446 1.00 94.94 86 SER A CA 1
ATOM 646 C C . SER A 1 86 ? -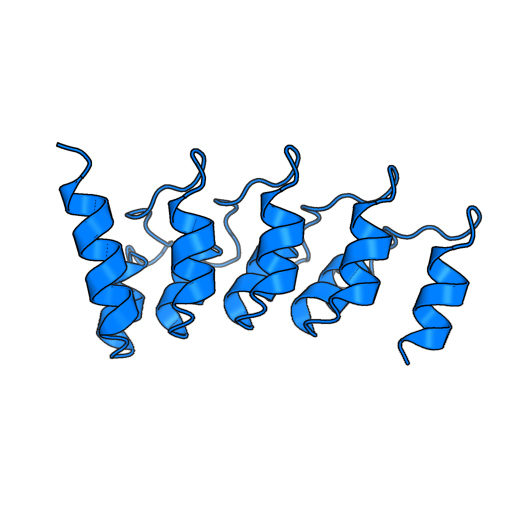2.324 -6.832 3.639 1.00 94.94 86 SER A C 1
ATOM 648 O O . SER A 1 86 ? -1.684 -5.812 3.905 1.00 94.94 86 SER A O 1
ATOM 650 N N . LYS A 1 87 ? -2.187 -7.950 4.360 1.00 93.31 87 LYS A N 1
ATOM 651 C CA . LYS A 1 87 ? -1.292 -8.065 5.521 1.00 93.31 87 LYS A CA 1
ATOM 652 C C . LYS A 1 87 ? 0.172 -8.210 5.099 1.00 93.31 87 LYS A C 1
ATOM 654 O O . LYS A 1 87 ? 0.498 -9.061 4.261 1.00 93.31 87 LYS A O 1
ATOM 659 N N . GLY A 1 88 ? 1.036 -7.414 5.729 1.00 92.62 88 GLY A N 1
ATOM 660 C CA . GLY A 1 88 ? 2.489 -7.588 5.742 1.00 92.62 88 GLY A CA 1
ATOM 661 C C . GLY A 1 88 ? 2.981 -8.376 6.960 1.00 92.62 88 GLY A C 1
ATOM 662 O O . GLY A 1 88 ? 2.195 -9.028 7.648 1.00 92.62 88 GLY A O 1
ATOM 663 N N . VAL A 1 89 ? 4.291 -8.312 7.243 1.00 92.19 89 VAL A N 1
ATOM 664 C CA . VAL A 1 89 ? 4.853 -8.887 8.485 1.00 92.19 89 VAL A CA 1
ATOM 665 C C . VAL A 1 89 ? 4.189 -8.265 9.719 1.00 92.19 89 VAL A C 1
ATOM 667 O O . VAL A 1 89 ? 3.926 -7.057 9.740 1.00 92.19 89 VAL A O 1
ATOM 670 N N . PHE A 1 90 ? 3.980 -9.094 10.745 1.00 93.50 90 PHE A N 1
ATOM 671 C CA . PHE A 1 90 ? 3.316 -8.755 12.009 1.00 93.50 90 PHE A CA 1
ATOM 672 C C . PHE A 1 90 ? 1.844 -8.373 11.835 1.00 93.50 90 PHE A C 1
ATOM 674 O O . PHE A 1 90 ? 1.298 -7.624 12.635 1.00 93.50 90 PHE A O 1
ATOM 681 N N . GLY A 1 91 ? 1.210 -8.796 10.739 1.00 94.88 91 GLY A N 1
ATOM 682 C CA . GLY A 1 91 ? -0.184 -8.473 10.454 1.00 94.88 91 GLY A CA 1
ATOM 683 C C . GLY A 1 91 ? -0.429 -7.006 10.092 1.00 94.88 91 GLY A C 1
ATOM 684 O O . GLY A 1 91 ? -1.574 -6.649 9.822 1.00 94.88 91 GLY A O 1
ATOM 685 N N . ARG A 1 92 ? 0.616 -6.162 10.028 1.00 95.19 92 ARG A N 1
ATOM 686 C CA . ARG A 1 92 ? 0.477 -4.733 9.712 1.00 95.19 92 ARG A CA 1
ATOM 687 C C . ARG A 1 92 ? -0.026 -4.526 8.289 1.00 95.19 92 ARG A C 1
ATOM 689 O O . ARG A 1 92 ? 0.522 -5.084 7.334 1.00 95.19 92 ARG A O 1
ATOM 696 N N . LYS A 1 93 ? -1.029 -3.666 8.160 1.00 97.50 93 LYS A N 1
ATOM 697 C CA . LYS A 1 93 ? -1.716 -3.330 6.911 1.00 97.50 93 LYS A CA 1
ATOM 698 C C . LYS A 1 93 ? -1.328 -1.930 6.423 1.00 97.50 93 LYS A C 1
ATOM 700 O O . LYS A 1 93 ? -0.712 -1.174 7.181 1.00 97.50 93 LYS A O 1
ATOM 705 N N . PRO A 1 94 ? -1.650 -1.550 5.173 1.00 98.06 94 PRO A N 1
ATOM 706 C CA . PRO A 1 94 ? -1.390 -0.198 4.681 1.00 98.06 94 PRO A CA 1
ATOM 707 C C . PRO A 1 94 ? -1.992 0.887 5.584 1.00 98.06 94 PRO A C 1
ATOM 709 O O . PRO A 1 94 ? -1.277 1.817 5.955 1.00 98.06 94 PRO A O 1
ATOM 712 N N . LEU A 1 95 ? -3.240 0.711 6.038 1.00 98.25 95 LEU A N 1
ATOM 713 C CA . LEU A 1 95 ? -3.912 1.679 6.911 1.00 98.25 95 LEU A CA 1
ATOM 714 C C . LEU A 1 95 ? -3.203 1.851 8.261 1.00 98.25 95 LEU A C 1
ATOM 716 O O . LEU A 1 95 ? -2.993 2.979 8.693 1.00 98.25 95 LEU A O 1
ATOM 720 N N . SER A 1 96 ? -2.764 0.760 8.904 1.00 97.88 96 SER A N 1
ATOM 721 C CA . SER A 1 96 ? -2.044 0.859 10.182 1.00 97.88 96 SER A CA 1
ATOM 722 C C . SER A 1 96 ? -0.712 1.596 10.037 1.00 97.88 96 SER A C 1
ATOM 724 O O . SER A 1 96 ? -0.345 2.347 10.929 1.00 97.88 96 SER A O 1
ATOM 726 N N . ARG A 1 97 ? -0.007 1.427 8.907 1.00 97.94 97 ARG A N 1
ATOM 727 C CA . ARG A 1 97 ? 1.231 2.177 8.637 1.00 97.94 97 ARG A CA 1
ATOM 728 C C . ARG A 1 97 ? 0.982 3.654 8.377 1.00 97.94 97 ARG A C 1
ATOM 730 O O . ARG A 1 97 ? 1.681 4.481 8.939 1.00 97.94 97 ARG A O 1
ATOM 737 N N . ALA A 1 98 ? -0.002 3.980 7.541 1.00 98.50 98 ALA A N 1
ATOM 738 C CA . ALA A 1 98 ? -0.364 5.372 7.291 1.00 98.50 98 ALA A CA 1
ATOM 739 C C . ALA A 1 98 ? -0.793 6.072 8.588 1.00 98.50 98 ALA A C 1
ATOM 741 O O . ALA A 1 98 ? -0.462 7.234 8.803 1.00 98.50 98 ALA A O 1
ATOM 742 N N . ALA A 1 99 ? -1.485 5.344 9.468 1.00 98.56 99 ALA A N 1
ATOM 743 C CA . ALA A 1 99 ? -1.929 5.853 10.752 1.00 98.56 99 ALA A CA 1
ATOM 744 C C . ALA A 1 99 ? -0.785 6.042 11.761 1.00 98.56 99 ALA A C 1
ATOM 746 O O . ALA A 1 99 ? -0.732 7.076 12.420 1.00 98.56 99 ALA A O 1
ATOM 747 N N . GLU A 1 100 ? 0.137 5.079 11.853 1.00 98.44 100 GLU A N 1
ATOM 748 C CA . GLU A 1 100 ? 1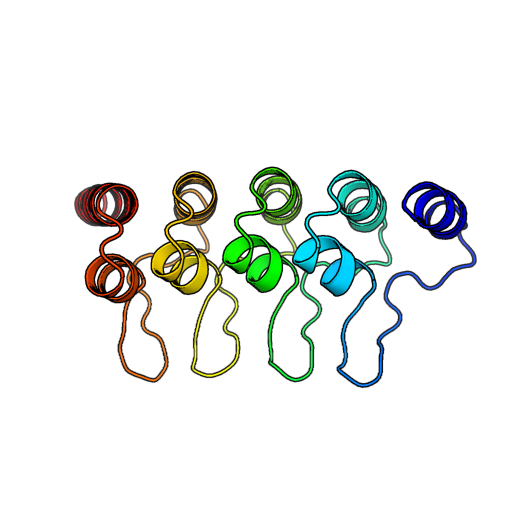.344 5.151 12.693 1.00 98.44 100 GLU A CA 1
ATOM 749 C C . GLU A 1 100 ? 2.248 6.333 12.327 1.00 98.44 100 GLU A C 1
ATOM 751 O O . GLU A 1 100 ? 2.832 6.927 13.228 1.00 98.44 100 GLU A O 1
ATOM 756 N N . GLU A 1 101 ? 2.337 6.658 11.034 1.00 98.50 101 GLU A N 1
ATOM 757 C CA . GLU A 1 101 ? 3.188 7.725 10.481 1.00 98.50 101 GLU A CA 1
ATOM 758 C C . GLU A 1 101 ? 2.450 9.070 10.303 1.00 98.50 101 GLU A C 1
ATOM 760 O O . GLU A 1 101 ? 3.055 10.074 9.929 1.00 98.50 101 GLU A O 1
ATOM 765 N N . GLY A 1 102 ? 1.135 9.110 10.549 1.00 98.44 102 GLY A N 1
ATOM 766 C CA . GLY A 1 102 ? 0.352 10.350 10.541 1.00 98.44 102 GLY A CA 1
ATOM 767 C C . GLY A 1 102 ? -0.043 10.879 9.159 1.00 98.44 102 GLY A C 1
ATOM 768 O O . GLY A 1 102 ? -0.370 12.059 9.028 1.00 98.44 102 GLY A O 1
ATOM 769 N N . HIS A 1 103 ? -0.042 10.033 8.127 1.00 98.69 103 HIS A N 1
ATOM 770 C CA . HIS A 1 103 ? -0.328 10.425 6.743 1.00 98.69 103 HIS A CA 1
ATOM 771 C C . HIS A 1 103 ? -1.830 10.601 6.499 1.00 98.69 103 HIS A C 1
ATOM 773 O O . HIS A 1 103 ? -2.495 9.730 5.941 1.00 98.69 103 HIS A O 1
ATOM 779 N N . GLU A 1 104 ? -2.368 11.749 6.913 1.00 98.38 104 GLU A N 1
ATOM 780 C CA . GLU A 1 104 ? -3.804 12.061 6.897 1.00 98.38 104 GLU A CA 1
ATOM 781 C C . GLU A 1 104 ? -4.488 11.784 5.545 1.00 98.38 104 GLU A C 1
ATOM 783 O O . GLU A 1 104 ? -5.510 11.101 5.494 1.00 98.38 104 GLU A O 1
ATOM 788 N N . ALA A 1 105 ? -3.924 12.284 4.442 1.00 98.38 105 ALA A N 1
ATOM 789 C CA . ALA A 1 105 ? -4.516 12.126 3.112 1.00 98.38 105 ALA A CA 1
ATOM 790 C C . ALA A 1 105 ? -4.540 10.659 2.651 1.00 98.38 105 ALA A C 1
ATOM 792 O O . ALA A 1 105 ? -5.528 10.193 2.089 1.00 98.38 105 ALA A O 1
ATOM 793 N N . VAL A 1 106 ? -3.484 9.902 2.960 1.00 98.75 106 VAL A N 1
ATOM 794 C CA . VAL A 1 106 ? -3.423 8.463 2.679 1.00 98.75 106 VAL A CA 1
ATOM 795 C C . VAL A 1 106 ? -4.456 7.702 3.504 1.00 98.75 106 VAL A C 1
ATOM 797 O O . VAL A 1 106 ? -5.111 6.807 2.978 1.00 98.75 106 VAL A O 1
ATOM 800 N N . VAL A 1 107 ? -4.621 8.051 4.784 1.00 98.44 107 VAL A N 1
ATOM 801 C CA . VAL A 1 107 ? -5.646 7.442 5.641 1.00 98.44 107 VAL A CA 1
ATOM 802 C C . VAL A 1 107 ? -7.031 7.651 5.035 1.00 98.44 107 VAL A C 1
ATOM 804 O O . VAL A 1 107 ? -7.759 6.671 4.916 1.00 98.44 107 VAL A O 1
ATOM 807 N N . LYS A 1 108 ? -7.363 8.872 4.583 1.00 97.75 108 LYS A N 1
ATOM 808 C CA . LYS A 1 108 ? -8.641 9.162 3.903 1.00 97.75 108 LYS A CA 1
ATOM 809 C C . LYS A 1 108 ? -8.860 8.264 2.686 1.00 97.75 108 LYS A C 1
ATOM 811 O O . LYS A 1 108 ? -9.873 7.581 2.624 1.00 97.75 108 LYS A O 1
ATOM 816 N N . LEU A 1 109 ? -7.880 8.195 1.782 1.00 97.62 109 LEU A N 1
ATOM 817 C CA . LEU A 1 109 ? -7.971 7.359 0.578 1.00 97.62 109 LEU A CA 1
ATOM 818 C C . LEU A 1 109 ? -8.185 5.873 0.903 1.00 97.62 109 LEU A C 1
ATOM 820 O O . LEU A 1 109 ? -8.915 5.182 0.202 1.00 97.62 109 LEU A O 1
ATOM 824 N N . LEU A 1 110 ? -7.539 5.364 1.956 1.00 97.38 110 LEU A N 1
ATOM 825 C CA . LEU A 1 110 ? -7.661 3.957 2.334 1.00 97.38 110 LEU A CA 1
ATOM 826 C C . LEU A 1 110 ? -9.013 3.642 2.987 1.00 97.38 110 LEU A C 1
ATOM 828 O O . LEU A 1 110 ? -9.584 2.604 2.682 1.00 97.38 110 LEU A O 1
ATOM 832 N N . VAL A 1 111 ? -9.547 4.502 3.861 1.00 95.75 111 VAL A N 1
ATOM 833 C CA . VAL A 1 111 ? -10.835 4.232 4.543 1.00 95.75 111 VAL A CA 1
ATOM 834 C C . VAL A 1 111 ? -12.064 4.395 3.641 1.00 95.75 111 VAL A C 1
ATOM 836 O O . VAL A 1 111 ? -13.160 3.973 4.023 1.00 95.75 111 VAL A O 1
ATOM 839 N N . GLU A 1 112 ? -11.889 5.013 2.472 1.00 94.00 112 GLU A N 1
ATOM 840 C CA . GLU A 1 112 ? -12.899 5.113 1.410 1.00 94.00 112 GLU A CA 1
ATOM 841 C C . GLU A 1 112 ? -13.036 3.818 0.596 1.00 94.00 112 GLU A C 1
ATOM 843 O O . GLU A 1 112 ? -14.028 3.655 -0.111 1.00 94.00 112 GLU A O 1
ATOM 848 N N . ARG A 1 113 ? -12.080 2.885 0.696 1.00 93.56 113 ARG A N 1
ATOM 849 C CA . ARG A 1 113 ? -12.169 1.595 0.011 1.00 93.56 113 ARG A CA 1
ATOM 850 C C . ARG A 1 113 ? -13.027 0.589 0.771 1.00 93.56 113 ARG A C 1
ATOM 852 O O . ARG A 1 113 ? -12.856 0.383 1.969 1.00 93.56 113 ARG A O 1
ATOM 859 N N . ASP A 1 114 ? -13.881 -0.111 0.030 1.00 9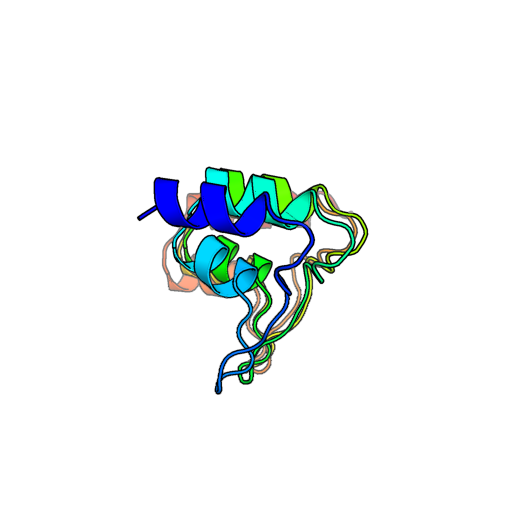2.19 114 ASP A N 1
ATOM 860 C CA . ASP A 1 114 ? -14.825 -1.091 0.582 1.00 92.19 114 ASP A CA 1
ATOM 861 C C . ASP A 1 114 ? -14.150 -2.343 1.164 1.00 92.19 114 ASP A C 1
ATOM 863 O O . ASP A 1 114 ? -14.691 -2.977 2.068 1.00 92.19 114 ASP A O 1
ATOM 867 N N . ASP A 1 115 ? -12.970 -2.718 0.662 1.00 93.88 115 ASP A N 1
ATOM 868 C CA . ASP A 1 115 ? -12.214 -3.876 1.148 1.00 93.88 115 ASP A CA 1
ATOM 869 C C . ASP A 1 115 ? -11.374 -3.577 2.401 1.00 93.88 115 ASP A C 1
ATOM 871 O O . ASP A 1 115 ? -10.775 -4.497 2.959 1.00 93.88 115 ASP A O 1
ATOM 875 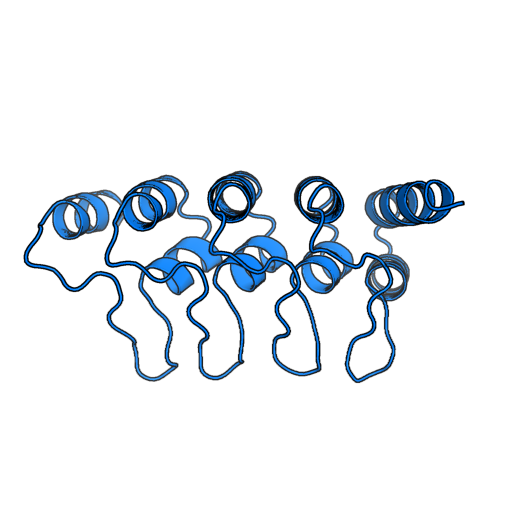N N . VAL A 1 116 ? -11.334 -2.322 2.865 1.00 95.12 116 VAL A N 1
ATOM 876 C CA . VAL A 1 116 ? -10.549 -1.902 4.031 1.00 95.12 116 VAL A CA 1
ATOM 877 C C . VAL A 1 116 ? -11.367 -1.986 5.316 1.00 95.12 116 VAL A C 1
ATOM 879 O O . VAL A 1 116 ? -12.393 -1.331 5.486 1.00 95.12 116 VAL A O 1
ATOM 882 N N . VAL A 1 117 ? -10.846 -2.746 6.280 1.00 95.00 117 VAL A N 1
ATOM 883 C CA . VAL A 1 117 ? -11.415 -2.866 7.626 1.00 95.00 117 VAL A CA 1
ATOM 884 C C . VAL A 1 117 ? -10.668 -1.924 8.575 1.00 95.00 117 VAL A C 1
ATOM 886 O O . VAL A 1 117 ? -9.543 -2.208 8.997 1.00 95.00 117 VAL A O 1
ATOM 889 N N . ALA A 1 118 ? -11.282 -0.782 8.902 1.00 94.12 118 ALA A N 1
ATOM 890 C CA . ALA A 1 118 ? -10.630 0.309 9.635 1.00 94.12 118 ALA A CA 1
ATOM 891 C C . ALA A 1 118 ? -10.146 -0.076 11.047 1.00 94.12 118 ALA A C 1
ATOM 893 O O . ALA A 1 118 ? -9.103 0.401 11.499 1.00 94.12 118 ALA A O 1
ATOM 894 N N . ASP A 1 119 ? -10.852 -0.988 11.715 1.00 94.12 119 ASP A N 1
ATOM 895 C CA . ASP A 1 119 ? -10.557 -1.463 13.068 1.00 94.12 119 ASP A CA 1
ATOM 896 C C . ASP A 1 119 ? -9.735 -2.766 13.093 1.00 94.12 119 ASP A C 1
ATOM 898 O O . ASP A 1 119 ? -9.552 -3.374 14.155 1.00 94.12 119 ASP A O 1
ATOM 902 N N . SER A 1 120 ? -9.206 -3.208 11.941 1.00 93.75 120 SER A N 1
ATOM 903 C CA . SER A 1 120 ? -8.476 -4.474 11.872 1.00 93.75 120 SER A CA 1
ATOM 904 C C . SER A 1 120 ? -7.240 -4.453 12.774 1.00 93.75 120 SER A C 1
ATOM 906 O O . SER A 1 120 ? -6.502 -3.467 12.845 1.00 93.75 120 SER A O 1
ATOM 908 N N . LYS A 1 121 ? -6.997 -5.578 13.444 1.00 96.44 121 LYS A N 1
ATOM 909 C CA . LYS A 1 121 ? -5.867 -5.741 14.356 1.00 96.44 121 LYS A CA 1
ATOM 910 C C . LYS A 1 121 ? -4.667 -6.354 13.649 1.00 96.44 121 LYS A C 1
ATOM 912 O O . LYS A 1 121 ? -4.813 -7.296 12.861 1.00 96.44 121 LYS A O 1
ATOM 917 N N . ASP A 1 122 ? -3.494 -5.835 13.983 1.00 96.94 122 ASP A N 1
ATOM 918 C CA . ASP A 1 122 ? -2.223 -6.496 13.714 1.00 96.94 122 ASP A CA 1
ATOM 919 C C . ASP A 1 122 ? -1.991 -7.679 14.678 1.00 96.94 122 ASP A C 1
ATOM 921 O O . ASP A 1 122 ? -2.848 -8.006 15.508 1.00 96.94 122 ASP A O 1
ATOM 925 N N . ASP A 1 123 ? -0.853 -8.362 14.543 1.00 97.62 123 ASP A N 1
ATOM 926 C CA . ASP A 1 123 ? -0.565 -9.576 15.320 1.00 97.62 123 ASP A CA 1
ATOM 927 C C . ASP A 1 123 ? -0.375 -9.287 16.825 1.00 97.62 123 ASP A C 1
ATOM 929 O O . ASP A 1 123 ? -0.562 -10.182 17.650 1.00 97.62 123 ASP A O 1
ATOM 933 N N . ASP A 1 124 ? -0.083 -8.033 17.192 1.00 96.88 124 ASP A N 1
ATOM 934 C CA . ASP A 1 124 ? 0.006 -7.557 18.578 1.00 96.88 124 ASP A CA 1
ATOM 935 C C . ASP A 1 124 ? -1.348 -7.049 19.113 1.00 96.88 124 ASP A C 1
ATOM 937 O O . ASP A 1 124 ? -1.440 -6.515 20.223 1.00 96.88 124 ASP A O 1
ATOM 941 N N . GLY A 1 125 ? -2.423 -7.194 18.332 1.00 97.25 125 GLY A N 1
ATOM 942 C CA . GLY A 1 125 ? -3.763 -6.752 18.699 1.00 97.25 125 GLY A CA 1
ATOM 943 C C . GLY A 1 125 ? -3.990 -5.246 18.552 1.00 97.25 125 GLY A C 1
ATOM 944 O O . GLY A 1 125 ? -5.002 -4.745 19.052 1.00 97.25 125 GLY A O 1
ATOM 945 N N . ARG A 1 126 ? -3.083 -4.514 17.893 1.00 97.69 126 ARG A N 1
ATOM 946 C CA . ARG A 1 126 ? -3.162 -3.057 17.735 1.00 97.69 126 ARG A CA 1
ATOM 947 C C . ARG A 1 126 ? -3.953 -2.690 16.488 1.00 97.69 126 ARG A C 1
ATOM 949 O O . ARG A 1 126 ? -3.768 -3.274 15.423 1.00 97.69 126 ARG A O 1
ATOM 956 N N . THR A 1 127 ? -4.827 -1.699 16.625 1.00 97.81 127 THR A N 1
ATOM 957 C CA . THR A 1 127 ? -5.602 -1.124 15.516 1.00 97.81 127 THR A CA 1
ATOM 958 C C . THR A 1 127 ? -4.876 0.087 14.917 1.00 97.81 127 THR A C 1
ATOM 960 O O . THR A 1 127 ? -4.022 0.677 15.590 1.00 97.81 127 THR A O 1
ATOM 963 N N . PRO A 1 128 ? -5.221 0.525 13.691 1.00 97.94 128 PRO A N 1
ATOM 964 C CA . PRO A 1 128 ? -4.741 1.795 13.144 1.00 97.94 128 PRO A CA 1
ATOM 965 C C . PRO A 1 128 ? -4.971 2.981 14.089 1.00 97.94 128 PRO A C 1
ATOM 967 O O . PRO A 1 128 ? -4.078 3.807 14.266 1.00 97.94 128 PRO A O 1
ATOM 970 N N . LEU A 1 129 ? -6.123 3.021 14.770 1.00 98.19 129 LEU A N 1
ATOM 971 C CA . LEU A 1 129 ? -6.431 4.048 15.768 1.00 98.19 129 LEU A CA 1
ATOM 972 C C . LEU A 1 129 ? -5.441 4.026 16.944 1.00 98.19 129 LEU A C 1
ATOM 974 O O . LEU A 1 129 ? -4.989 5.083 17.390 1.00 98.19 129 LEU A O 1
ATOM 978 N N . LEU A 1 130 ? -5.078 2.835 17.437 1.00 98.00 130 LEU A N 1
ATOM 979 C CA . LEU A 1 130 ? -4.114 2.700 18.531 1.00 98.00 130 LEU A CA 1
ATOM 980 C C . LEU A 1 130 ? -2.719 3.172 18.107 1.00 98.00 130 LEU A C 1
ATOM 982 O O . LEU A 1 130 ? -2.056 3.855 18.885 1.00 98.00 130 LEU A O 1
ATOM 986 N N . TRP A 1 131 ? -2.298 2.862 16.879 1.00 98.31 131 TRP A N 1
ATOM 987 C CA . TRP A 1 131 ? -1.039 3.351 16.318 1.00 98.31 131 TRP A CA 1
ATOM 988 C C . TRP A 1 131 ? -1.020 4.878 16.182 1.00 98.31 131 TRP A C 1
ATOM 990 O O . TRP A 1 131 ? -0.111 5.514 16.707 1.00 98.31 131 TRP A O 1
ATOM 1000 N N . ALA A 1 132 ? -2.053 5.484 15.587 1.00 98.38 132 ALA A N 1
ATOM 1001 C CA . ALA A 1 132 ? -2.151 6.943 15.472 1.00 98.38 132 ALA A CA 1
ATOM 1002 C C . ALA A 1 132 ? -2.161 7.644 16.838 1.00 98.38 132 ALA A C 1
ATOM 1004 O O . ALA A 1 132 ? -1.525 8.683 17.014 1.00 98.38 132 ALA A O 1
ATOM 1005 N N . THR A 1 133 ? -2.851 7.059 17.822 1.00 98.25 133 THR A N 1
ATOM 1006 C CA . THR A 1 133 ? -2.907 7.586 19.192 1.00 98.25 133 THR A CA 1
ATOM 1007 C C . THR A 1 133 ? -1.544 7.492 19.874 1.00 98.25 133 THR A C 1
ATOM 1009 O O . THR A 1 133 ? -1.094 8.469 20.468 1.00 98.25 133 THR A O 1
ATOM 1012 N N . ALA A 1 134 ? -0.867 6.343 19.767 1.00 98.06 134 ALA A N 1
ATOM 1013 C CA . ALA A 1 134 ? 0.457 6.138 20.350 1.00 98.06 134 ALA A CA 1
ATOM 1014 C C . ALA A 1 134 ? 1.509 7.083 19.746 1.00 98.06 134 ALA A C 1
ATOM 1016 O O . ALA A 1 134 ? 2.395 7.543 20.465 1.00 98.06 134 ALA A O 1
ATOM 1017 N N . SER A 1 135 ? 1.377 7.409 18.457 1.00 97.75 135 SER A N 1
ATOM 1018 C CA . SER A 1 135 ? 2.251 8.349 17.746 1.00 97.75 135 SER A CA 1
ATOM 1019 C C . SER A 1 135 ? 1.834 9.825 17.878 1.00 97.75 135 SER A C 1
ATOM 1021 O O . SER A 1 135 ? 2.570 10.710 17.448 1.00 97.75 135 SER A O 1
ATOM 1023 N N . GLY A 1 136 ? 0.679 10.128 18.484 1.00 98.06 136 GLY A N 1
ATOM 1024 C CA . GLY A 1 136 ? 0.205 11.503 18.700 1.00 98.06 136 GLY A CA 1
ATOM 1025 C C . GLY A 1 136 ? -0.385 12.197 17.463 1.00 98.06 136 GLY A C 1
ATOM 1026 O O . GLY A 1 136 ? -0.432 13.426 17.409 1.00 98.06 136 GLY A O 1
ATOM 1027 N N . HIS A 1 137 ? -0.850 11.445 16.464 1.00 98.50 137 HIS A N 1
ATOM 1028 C CA . HIS A 1 137 ? -1.396 11.984 15.214 1.00 98.50 137 HIS A CA 1
ATOM 1029 C C . HIS A 1 137 ? -2.884 12.338 15.336 1.00 98.50 137 HIS A C 1
ATOM 1031 O O . HIS A 1 137 ? -3.759 11.632 14.836 1.00 98.50 137 HIS A O 1
ATOM 1037 N N . GLU A 1 138 ? -3.179 13.462 15.996 1.00 98.12 138 GLU A N 1
ATOM 1038 C CA . GLU A 1 138 ? -4.548 13.891 16.333 1.00 98.12 138 GLU A CA 1
ATOM 1039 C C . GLU A 1 138 ? -5.501 13.960 15.125 1.00 98.12 138 GLU A C 1
ATOM 1041 O O . GLU A 1 138 ? -6.656 13.546 15.229 1.00 98.12 138 GLU A O 1
ATOM 1046 N N . ALA A 1 139 ? -5.036 14.449 13.971 1.00 97.88 139 ALA A N 1
ATOM 1047 C CA . ALA A 1 139 ? -5.861 14.544 12.764 1.00 97.88 139 ALA A CA 1
ATOM 1048 C C . ALA A 1 139 ? -6.292 13.161 12.246 1.00 97.88 139 ALA A C 1
ATOM 1050 O O . ALA A 1 139 ? -7.461 12.949 11.931 1.00 97.88 139 ALA A O 1
ATOM 1051 N N . VAL A 1 140 ? -5.372 12.193 12.241 1.00 98.50 140 VAL A N 1
ATOM 1052 C CA . VAL A 1 140 ? -5.672 10.802 11.877 1.00 98.50 140 VAL A CA 1
ATOM 1053 C C . VAL A 1 140 ? -6.612 10.157 12.894 1.00 98.50 140 VAL A C 1
ATOM 1055 O O . VAL A 1 140 ? -7.552 9.472 12.502 1.00 98.50 140 VAL A O 1
ATOM 1058 N N . VAL A 1 141 ? -6.394 10.395 14.192 1.00 98.12 141 VAL A N 1
ATOM 1059 C CA . VAL A 1 141 ? -7.278 9.895 15.258 1.00 98.12 141 VAL A CA 1
ATOM 1060 C C . VAL A 1 141 ? -8.712 10.373 15.036 1.00 98.12 141 VAL A C 1
ATOM 1062 O O . VAL A 1 141 ? -9.632 9.559 15.072 1.00 98.12 141 VAL A O 1
ATOM 1065 N N . LYS A 1 142 ? -8.906 11.668 14.755 1.00 97.00 142 LYS A N 1
ATOM 1066 C CA . LYS A 1 142 ? -10.229 12.234 14.454 1.00 97.00 142 LYS A CA 1
ATOM 1067 C C . LYS A 1 142 ? -10.885 11.537 13.263 1.00 97.00 142 LYS A C 1
ATOM 1069 O O . LYS A 1 142 ? -12.021 11.095 13.388 1.00 97.00 142 LYS A O 1
ATOM 1074 N N . LEU A 1 143 ? -10.154 11.360 12.162 1.00 96.31 143 LEU A N 1
ATOM 1075 C CA . LEU A 1 143 ? -10.678 10.700 10.961 1.00 96.31 143 LEU A CA 1
ATOM 1076 C C . LEU A 1 143 ? -11.100 9.250 11.202 1.00 96.31 143 LEU A C 1
ATOM 1078 O O . LEU A 1 143 ? -12.160 8.835 10.742 1.00 96.31 143 LEU A O 1
ATOM 1082 N N . LEU A 1 144 ? -10.286 8.478 11.925 1.00 95.94 144 LEU A N 1
ATOM 1083 C CA . LEU A 1 144 ? -10.598 7.078 12.217 1.00 95.94 144 LEU A CA 1
ATOM 1084 C C . LEU A 1 144 ? -11.813 6.953 13.151 1.00 95.94 144 LEU A C 1
ATOM 1086 O O . LEU A 1 144 ? -12.685 6.127 12.902 1.00 95.94 144 LEU A O 1
ATOM 1090 N N . VAL A 1 145 ? -11.928 7.817 14.166 1.00 94.88 145 VAL A N 1
ATOM 1091 C CA . VAL A 1 145 ? -13.093 7.843 15.072 1.00 94.88 145 VAL A CA 1
ATOM 1092 C C . VAL A 1 145 ? -14.377 8.243 14.338 1.00 94.88 145 VAL A C 1
ATOM 1094 O O . VAL A 1 145 ? -15.433 7.659 14.580 1.00 94.88 145 VAL A O 1
ATOM 1097 N N . GLU A 1 146 ? -14.305 9.224 13.436 1.00 91.25 146 GLU A N 1
ATOM 1098 C CA . GLU A 1 146 ? -15.448 9.633 12.610 1.00 91.25 146 GLU A CA 1
ATOM 1099 C C . GLU A 1 146 ? -15.927 8.496 11.701 1.00 91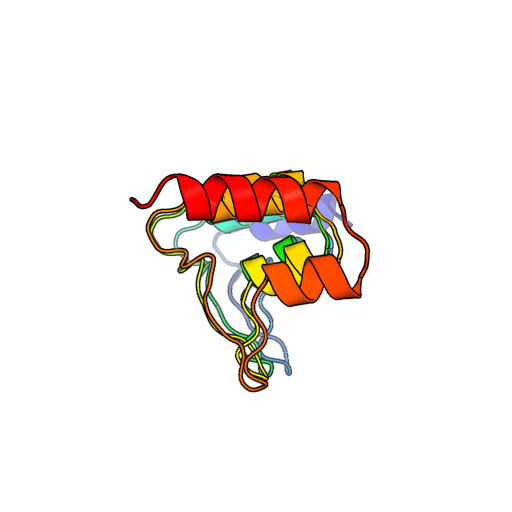.25 146 GLU A C 1
ATOM 1101 O O . GLU A 1 146 ? -17.135 8.298 11.559 1.00 91.25 146 GLU A O 1
ATOM 1106 N N . ARG A 1 147 ? -14.999 7.717 11.127 1.00 85.31 147 ARG A N 1
ATOM 1107 C CA . ARG A 1 147 ? -15.332 6.562 10.285 1.00 85.31 147 ARG A CA 1
ATOM 1108 C C . ARG A 1 147 ? -16.017 5.447 11.075 1.00 85.31 147 ARG A C 1
ATOM 1110 O O . ARG A 1 147 ? -17.034 4.934 10.609 1.00 85.31 147 ARG A O 1
ATOM 1117 N N . ASP A 1 148 ? -15.501 5.106 12.256 1.00 75.88 148 ASP A N 1
ATOM 1118 C CA . ASP A 1 148 ? -16.086 4.071 13.121 1.00 75.88 148 ASP A CA 1
ATOM 1119 C C . ASP A 1 148 ? -17.515 4.452 13.548 1.00 75.88 148 ASP A C 1
ATOM 1121 O O . ASP A 1 148 ? -18.430 3.627 13.508 1.00 75.88 148 ASP A O 1
ATOM 1125 N N . GLY A 1 149 ? -17.749 5.731 13.867 1.00 67.69 149 GLY A N 1
ATOM 1126 C CA . GLY A 1 149 ? -19.067 6.246 14.253 1.00 67.69 149 GLY A CA 1
ATOM 1127 C C . GLY A 1 149 ? -20.138 6.209 13.153 1.00 67.69 149 GLY A C 1
ATOM 1128 O O . GLY A 1 149 ? -21.322 6.290 13.469 1.00 67.69 149 GLY A O 1
ATOM 1129 N N . GLN A 1 150 ? -19.754 6.070 11.881 1.00 60.34 150 GLN A N 1
ATOM 1130 C CA . GLN A 1 150 ? -20.675 5.991 10.736 1.00 60.34 150 GLN A CA 1
ATOM 1131 C C . GLN A 1 150 ? -21.149 4.560 10.419 1.00 60.34 150 GLN A C 1
ATOM 1133 O O . GLN A 1 150 ? -21.939 4.376 9.496 1.00 60.34 150 GLN A O 1
ATOM 1138 N N . THR A 1 151 ? -20.667 3.543 11.141 1.00 50.97 151 THR A N 1
ATOM 1139 C CA . THR A 1 151 ? -21.004 2.124 10.892 1.00 50.97 151 THR A CA 1
ATOM 1140 C C . THR A 1 151 ? -22.152 1.569 11.759 1.00 50.97 151 THR A C 1
ATOM 1142 O O . THR A 1 151 ? -22.353 0.355 11.800 1.00 50.97 151 THR A O 1
ATOM 1145 N N . LEU A 1 152 ? -22.936 2.442 12.410 1.00 40.56 152 LEU A N 1
ATOM 1146 C CA . LEU A 1 152 ? -24.161 2.127 13.174 1.00 40.56 152 LEU A CA 1
ATOM 1147 C C . LEU A 1 152 ? -25.424 2.595 12.442 1.00 40.56 152 LEU A C 1
ATOM 1149 O O . LEU A 1 152 ? -26.437 1.863 12.520 1.00 40.56 152 LEU A O 1
#

Secondary structure (DSSP, 8-state):
-HHHHHHHHT-TTS-TT---TT---HHHHHHHTT-HHHHHHHHT-TT--TT---TT---HHHHHHHHT-HHHHHHHHT-TT--TT---GGG--HHHHHHHTT-HHHHHHHHTSTT--TT---TTS--HHHHHHHHT-HHHHHHHHHHHHT--

pLDDT: mean 91.8, std 10.02, range [40.56, 98.75]